Protein AF-A0A0B2Q1A1-F1 (afdb_monomer_lite)

Organism: Glycine soja (NCBI:txid3848)

Radius of gyration: 17.93 Å; chains: 1; bounding box: 38×26×58 Å

pLDDT: mean 78.03, std 16.71, range [41.0, 92.38]

Sequence (81 aa):
MDIDGIAGINDENSDKTKGKCKLYVGSQSLGYRRDHMEVMSPLKNGVVVDYNIVYNIWDHALRECLLVNPKERPMLLLIII

Structure (mmCIF, N/CA/C/O backbone):
data_AF-A0A0B2Q1A1-F1
#
_entry.id   AF-A0A0B2Q1A1-F1
#
loop_
_atom_site.group_PDB
_atom_site.id
_atom_site.type_symbol
_atom_site.label_atom_id
_atom_site.label_alt_id
_atom_site.label_comp_id
_atom_site.label_asym_id
_atom_site.label_entity_id
_atom_site.label_seq_id
_atom_site.pdbx_PDB_ins_code
_atom_site.Cartn_x
_atom_site.Cartn_y
_atom_site.Cartn_z
_atom_site.occupancy
_atom_site.B_iso_or_equiv
_atom_site.auth_seq_id
_atom_site.auth_comp_id
_atom_site.auth_asym_id
_atom_site.auth_atom_id
_atom_site.pdbx_PDB_model_num
ATOM 1 N N . MET A 1 1 ? 26.672 -4.182 -40.548 1.00 52.31 1 MET A N 1
ATOM 2 C CA . MET A 1 1 ? 26.089 -4.582 -39.257 1.00 52.31 1 MET A CA 1
ATOM 3 C C . MET A 1 1 ? 26.786 -3.730 -38.237 1.00 52.31 1 MET A C 1
ATOM 5 O O . MET A 1 1 ? 27.899 -4.080 -37.910 1.00 52.31 1 MET A O 1
ATOM 9 N N . ASP A 1 2 ? 26.155 -2.633 -37.837 1.00 42.53 2 ASP A N 1
ATOM 10 C CA . ASP A 1 2 ? 26.459 -1.883 -36.619 1.00 42.53 2 ASP A CA 1
ATOM 11 C C . ASP A 1 2 ? 25.111 -1.262 -36.223 1.00 42.53 2 ASP A C 1
ATOM 13 O O . ASP A 1 2 ? 24.593 -0.387 -36.919 1.00 42.53 2 ASP A O 1
ATOM 17 N N . ILE A 1 3 ? 24.454 -1.843 -35.218 1.00 54.19 3 ILE A N 1
ATOM 18 C CA . ILE A 1 3 ? 23.193 -1.357 -34.647 1.00 54.19 3 ILE A CA 1
ATOM 19 C C . ILE A 1 3 ? 23.465 -1.185 -33.160 1.00 54.19 3 ILE A C 1
ATOM 21 O O . ILE A 1 3 ? 23.234 -2.106 -32.385 1.00 54.19 3 ILE A O 1
ATOM 25 N N . ASP A 1 4 ? 23.909 0.005 -32.771 1.00 48.44 4 ASP A N 1
ATOM 26 C CA . ASP A 1 4 ? 23.956 0.403 -31.366 1.00 48.44 4 ASP A CA 1
ATOM 27 C C . ASP A 1 4 ? 22.826 1.401 -31.125 1.00 48.44 4 ASP A C 1
ATOM 29 O O . ASP A 1 4 ? 22.997 2.613 -30.999 1.00 48.44 4 ASP A O 1
ATOM 33 N N . GLY A 1 5 ? 21.613 0.850 -31.130 1.00 53.00 5 GLY A N 1
ATOM 34 C CA . GLY A 1 5 ? 20.429 1.509 -30.613 1.00 53.00 5 GLY A CA 1
ATOM 35 C C . GLY A 1 5 ? 20.401 1.393 -29.095 1.00 53.00 5 GLY A C 1
ATOM 36 O O . GLY A 1 5 ? 19.902 0.407 -28.564 1.00 53.00 5 GLY A O 1
ATOM 37 N N . ILE A 1 6 ? 20.872 2.422 -28.396 1.00 55.69 6 ILE A N 1
ATOM 38 C CA . ILE A 1 6 ? 20.411 2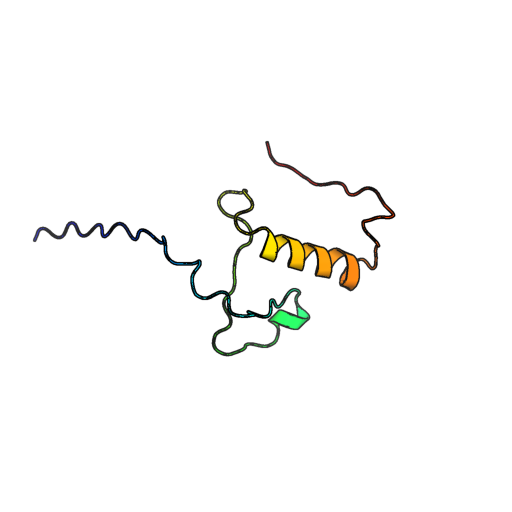.727 -27.039 1.00 55.69 6 ILE A CA 1
ATOM 39 C C . ILE A 1 6 ? 19.636 4.035 -27.135 1.00 55.69 6 ILE A C 1
ATOM 41 O O . ILE A 1 6 ? 20.150 5.139 -26.971 1.00 55.69 6 ILE A O 1
ATOM 45 N N . ALA A 1 7 ? 18.354 3.891 -27.470 1.00 45.84 7 ALA A N 1
ATOM 46 C CA . ALA A 1 7 ? 17.372 4.893 -27.114 1.00 45.84 7 ALA A CA 1
ATOM 47 C C . ALA A 1 7 ? 17.315 4.898 -25.583 1.00 45.84 7 ALA A C 1
ATOM 49 O O . ALA A 1 7 ? 16.767 3.982 -24.971 1.00 45.84 7 ALA A O 1
ATOM 50 N N . GLY A 1 8 ? 17.943 5.897 -24.964 1.00 41.00 8 GLY A N 1
ATOM 51 C CA . GLY A 1 8 ? 17.648 6.261 -23.589 1.00 41.00 8 GLY A CA 1
ATOM 52 C C . GLY A 1 8 ? 16.172 6.621 -23.529 1.00 41.00 8 GLY A C 1
ATOM 53 O O . GLY A 1 8 ? 15.770 7.702 -23.957 1.00 41.00 8 GLY A O 1
ATOM 54 N N . ILE A 1 9 ? 15.356 5.673 -23.077 1.00 53.53 9 ILE A N 1
ATOM 55 C CA . ILE A 1 9 ? 13.956 5.905 -22.750 1.00 53.53 9 ILE A CA 1
ATOM 56 C C . ILE A 1 9 ? 13.989 6.741 -21.472 1.00 53.53 9 ILE A C 1
ATOM 58 O O . ILE A 1 9 ? 13.984 6.218 -20.359 1.00 53.53 9 ILE A O 1
ATOM 62 N N . ASN A 1 10 ? 14.121 8.055 -21.640 1.00 51.44 10 ASN A N 1
ATOM 63 C CA . ASN A 1 10 ? 13.813 9.012 -20.595 1.00 51.44 10 ASN A CA 1
ATOM 64 C C . ASN A 1 10 ? 12.301 8.925 -20.393 1.00 51.44 10 ASN A C 1
ATOM 66 O O . ASN A 1 10 ? 11.522 9.565 -21.098 1.00 51.44 10 ASN A O 1
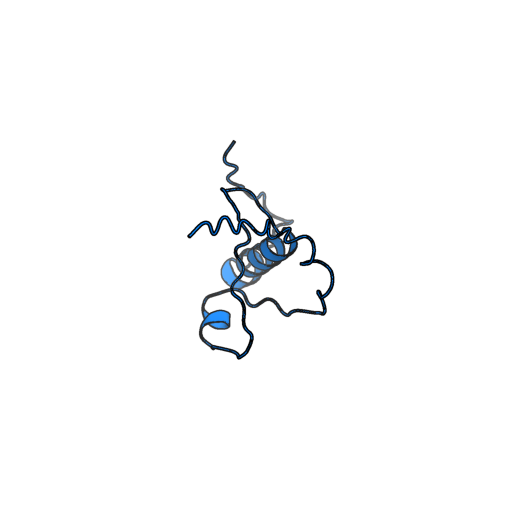ATOM 70 N N . ASP A 1 11 ? 11.898 8.069 -19.457 1.00 46.44 11 ASP A N 1
ATOM 71 C CA . ASP A 1 11 ? 10.525 7.887 -18.983 1.00 46.44 11 ASP A CA 1
ATOM 72 C C . ASP A 1 11 ? 10.108 9.097 -18.115 1.00 46.44 11 ASP A C 1
ATOM 74 O O . ASP A 1 11 ? 9.652 8.994 -16.979 1.00 46.44 11 ASP A O 1
ATOM 78 N N . GLU A 1 12 ? 10.328 10.298 -18.652 1.00 45.81 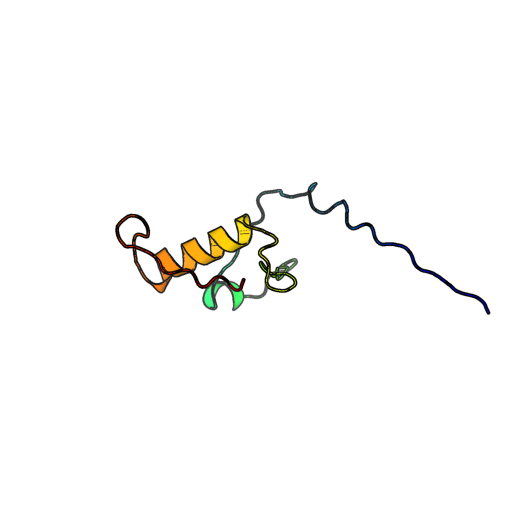12 GLU A N 1
ATOM 79 C CA . GLU A 1 12 ? 10.022 11.598 -18.052 1.00 45.81 12 GLU A 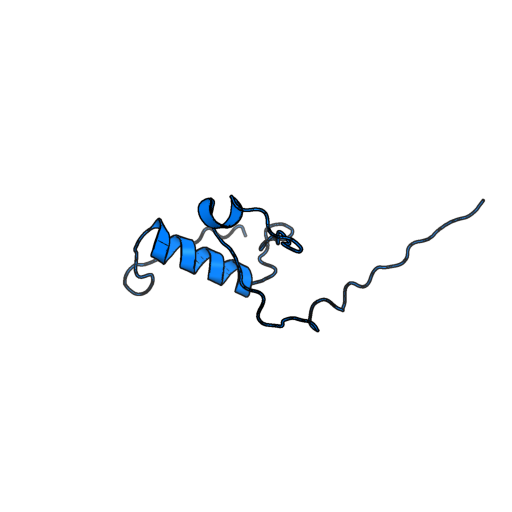CA 1
ATOM 80 C C . GLU A 1 12 ? 8.609 12.057 -18.444 1.00 45.81 12 GLU A C 1
ATOM 82 O O . GLU A 1 12 ? 8.340 13.244 -18.634 1.00 45.81 12 GLU A O 1
ATOM 87 N N . ASN A 1 13 ? 7.682 11.111 -18.621 1.00 45.16 13 ASN A N 1
ATOM 88 C CA . ASN A 1 13 ? 6.310 11.426 -19.009 1.00 45.16 13 ASN A CA 1
ATOM 89 C C . ASN A 1 13 ? 5.267 10.482 -18.395 1.00 45.16 13 ASN A C 1
ATOM 91 O O . ASN A 1 13 ? 4.317 10.088 -19.064 1.00 45.16 13 ASN A O 1
ATOM 95 N N . SER A 1 14 ? 5.405 10.130 -17.116 1.00 48.84 14 SER A N 1
ATOM 96 C CA . SER A 1 14 ? 4.340 9.412 -16.392 1.00 48.84 14 SER A CA 1
ATOM 97 C C . SER A 1 14 ? 3.369 10.338 -15.645 1.00 48.84 14 SER A C 1
ATOM 99 O O . SER A 1 14 ? 2.340 9.881 -15.149 1.00 48.84 14 SER A O 1
ATOM 101 N N . ASP A 1 15 ? 3.632 11.651 -15.604 1.00 50.66 15 ASP A N 1
ATOM 102 C CA . ASP A 1 15 ? 2.898 12.574 -14.722 1.00 50.66 15 ASP A CA 1
ATOM 103 C C . ASP A 1 15 ? 1.790 13.396 -15.411 1.00 50.66 15 ASP A C 1
ATOM 105 O O . ASP A 1 15 ? 1.253 14.341 -14.838 1.00 50.66 15 ASP A O 1
ATOM 109 N N . LYS A 1 16 ? 1.410 13.059 -16.654 1.00 48.09 16 LYS A N 1
ATOM 110 C CA . LYS A 1 16 ? 0.442 13.859 -17.441 1.00 48.09 16 LYS A CA 1
ATOM 111 C C . LYS A 1 16 ? -0.890 13.181 -17.761 1.00 48.09 16 LYS A C 1
ATOM 113 O O . LYS A 1 16 ? -1.669 13.712 -18.547 1.00 48.09 16 LYS A O 1
ATOM 118 N N . THR A 1 17 ? -1.213 12.079 -17.087 1.00 45.84 17 THR A N 1
ATOM 119 C CA . THR A 1 17 ? -2.514 11.399 -17.247 1.00 45.84 17 THR A CA 1
ATOM 120 C C . THR A 1 17 ? -3.043 10.779 -15.955 1.00 45.84 17 THR A C 1
ATOM 122 O O . THR A 1 17 ? -3.786 9.803 -15.991 1.00 45.84 17 THR A O 1
ATOM 125 N N . LYS A 1 18 ? -2.760 11.362 -14.783 1.00 56.91 18 LYS A N 1
ATOM 126 C CA . LYS A 1 18 ? -3.503 11.023 -13.554 1.00 56.91 18 LYS A CA 1
ATOM 127 C C . LYS A 1 18 ? -4.891 11.687 -13.567 1.00 56.91 18 LYS A C 1
ATOM 129 O O . LYS A 1 18 ? -5.246 12.478 -12.698 1.00 56.91 18 LYS A O 1
ATOM 134 N N . GLY A 1 19 ? -5.714 11.321 -14.557 1.00 55.56 19 GLY A N 1
ATOM 135 C CA . GLY A 1 19 ? -7.160 11.255 -14.342 1.00 55.56 19 GLY A CA 1
ATOM 136 C C . GLY A 1 19 ? -7.433 10.360 -13.128 1.00 55.56 19 GLY A C 1
ATOM 137 O O . GLY A 1 19 ? -6.539 9.645 -12.683 1.00 55.56 19 GLY A O 1
ATOM 138 N N . LYS A 1 20 ? -8.632 10.413 -12.541 1.00 62.91 20 LYS A N 1
ATOM 139 C CA . LYS A 1 20 ? -8.997 9.629 -11.344 1.00 62.91 20 LYS A CA 1
ATOM 140 C C . LYS A 1 20 ? -8.905 8.111 -11.610 1.00 62.91 20 LYS A C 1
ATOM 142 O O . LYS A 1 20 ? -9.923 7.453 -11.797 1.00 62.91 20 LYS A O 1
ATOM 147 N N . CYS A 1 21 ? -7.700 7.549 -11.639 1.00 71.56 21 CYS A N 1
ATOM 148 C CA . CYS A 1 21 ? -7.462 6.121 -11.729 1.00 71.56 21 CYS A CA 1
ATOM 149 C C . CYS A 1 21 ? -7.862 5.516 -10.388 1.00 71.56 21 CYS A C 1
ATOM 151 O O . CYS A 1 21 ? -7.279 5.826 -9.348 1.00 71.56 21 CYS A O 1
ATOM 153 N N . LYS A 1 22 ? -8.910 4.691 -10.410 1.00 84.31 22 LYS A N 1
ATOM 154 C CA . LYS A 1 22 ? -9.366 3.971 -9.227 1.00 84.31 22 LYS A CA 1
ATOM 155 C C . LYS A 1 22 ? -8.370 2.857 -8.925 1.00 84.31 22 LYS A C 1
ATOM 157 O O . LYS A 1 22 ? -8.165 1.975 -9.754 1.00 84.31 22 LYS A O 1
ATOM 162 N N . LEU A 1 23 ? -7.765 2.908 -7.744 1.00 87.25 23 LEU A N 1
ATOM 163 C CA . LEU A 1 23 ? -6.865 1.864 -7.272 1.00 87.25 23 LEU A CA 1
ATOM 164 C C . LEU A 1 23 ? -7.681 0.710 -6.685 1.00 87.25 23 LEU A C 1
ATOM 166 O O . LEU A 1 23 ? -8.659 0.920 -5.966 1.00 87.25 23 LEU A O 1
ATOM 170 N N . TYR A 1 24 ? -7.279 -0.510 -7.025 1.00 89.44 24 TYR A N 1
ATOM 171 C CA . TYR A 1 24 ? -7.896 -1.746 -6.559 1.00 89.44 24 TYR A CA 1
ATOM 172 C C . TYR A 1 24 ? -6.863 -2.516 -5.743 1.00 89.44 24 TYR A C 1
ATOM 174 O O . TYR A 1 24 ? -5.833 -2.922 -6.275 1.00 89.44 24 TYR A O 1
ATOM 182 N N . VAL A 1 25 ? -7.135 -2.702 -4.452 1.00 90.25 25 VAL A N 1
ATOM 183 C CA . VAL A 1 25 ? -6.220 -3.353 -3.505 1.00 90.25 25 VAL A CA 1
ATOM 184 C C . VAL A 1 25 ? -6.895 -4.592 -2.912 1.00 90.25 25 VAL A C 1
ATOM 186 O O . VAL A 1 25 ? -8.116 -4.621 -2.748 1.00 90.25 25 VAL A O 1
ATOM 189 N N . GLY A 1 26 ? -6.103 -5.628 -2.634 1.00 85.75 26 GLY A N 1
ATOM 190 C CA . GLY A 1 26 ? -6.558 -6.856 -1.985 1.00 85.75 26 GLY A CA 1
ATOM 191 C C . GLY A 1 26 ? -6.993 -7.956 -2.953 1.00 85.75 26 GLY A C 1
ATOM 192 O O . GLY A 1 26 ? -7.335 -7.720 -4.114 1.00 85.75 26 GLY A O 1
ATOM 193 N N . SER A 1 27 ? -6.994 -9.193 -2.454 1.00 83.38 27 SER A N 1
ATOM 194 C CA . SER A 1 27 ? -7.236 -10.397 -3.260 1.00 83.38 27 SER A CA 1
ATOM 195 C C . SER A 1 27 ? -8.615 -10.405 -3.924 1.00 83.38 27 SER A C 1
ATOM 197 O O . SER A 1 27 ? -8.751 -10.856 -5.058 1.00 83.38 27 SER A O 1
ATOM 199 N N . GLN A 1 28 ? -9.636 -9.862 -3.251 1.00 81.06 28 GLN A N 1
ATOM 200 C CA . GLN A 1 28 ? -10.997 -9.793 -3.794 1.00 81.06 28 GLN A CA 1
ATOM 201 C C . GLN A 1 28 ? -11.089 -8.822 -4.980 1.00 81.06 28 GLN A C 1
ATOM 203 O O . GLN A 1 28 ? -11.697 -9.135 -6.001 1.00 81.06 28 GLN A O 1
ATOM 208 N N . SER A 1 29 ? -10.431 -7.665 -4.882 1.00 81.12 29 SER A N 1
ATOM 209 C CA . SER A 1 29 ? -10.451 -6.625 -5.916 1.00 81.12 29 SER A CA 1
ATOM 210 C C . SER A 1 29 ? -9.690 -7.031 -7.181 1.00 81.12 29 SER A C 1
ATOM 212 O O . SER A 1 29 ? -10.083 -6.634 -8.285 1.00 81.12 29 SER A O 1
ATOM 214 N N . LEU A 1 30 ? -8.625 -7.825 -7.006 1.00 84.88 30 LEU A N 1
ATOM 215 C CA . LEU A 1 30 ? -7.763 -8.348 -8.070 1.00 84.88 30 LEU A CA 1
ATOM 216 C C . LEU A 1 30 ? -8.286 -9.641 -8.713 1.00 84.88 30 LEU A C 1
ATOM 218 O O . LEU A 1 30 ? -7.890 -9.958 -9.832 1.00 84.88 30 LEU A O 1
ATOM 222 N N . GLY A 1 31 ? -9.196 -10.366 -8.053 1.00 84.75 31 GLY A N 1
ATOM 223 C CA . GLY A 1 31 ? -9.776 -11.611 -8.574 1.00 84.75 31 GLY A CA 1
ATOM 224 C C . GLY A 1 31 ? -10.642 -11.436 -9.828 1.00 84.75 31 GLY A C 1
ATOM 225 O O . GLY A 1 31 ? -10.955 -12.414 -10.502 1.00 84.75 31 GLY A O 1
ATOM 226 N N . TYR A 1 32 ? -11.006 -10.197 -10.170 1.00 84.00 32 TYR A N 1
ATOM 227 C CA . TYR A 1 32 ? -11.737 -9.863 -11.387 1.00 84.00 32 TYR A CA 1
ATOM 228 C C . TYR A 1 32 ? -10.831 -9.117 -12.370 1.00 84.00 32 TYR A C 1
ATOM 230 O O . TYR A 1 32 ? -10.429 -7.976 -12.119 1.00 84.00 32 TYR A O 1
ATOM 238 N N . ARG A 1 33 ? -10.530 -9.750 -13.511 1.00 84.12 33 ARG A N 1
ATOM 239 C CA . ARG A 1 33 ? -9.742 -9.129 -14.580 1.00 84.12 33 ARG A CA 1
ATOM 240 C C . ARG A 1 33 ? -10.579 -8.049 -15.267 1.00 84.12 33 ARG A C 1
ATOM 242 O O . ARG A 1 33 ? -11.708 -8.306 -15.674 1.00 84.12 33 ARG A O 1
ATOM 249 N N . ARG A 1 34 ? -10.019 -6.847 -15.392 1.00 87.31 34 ARG A N 1
ATOM 250 C CA . ARG A 1 34 ? -10.629 -5.714 -16.100 1.00 87.31 34 ARG A CA 1
ATOM 251 C C . ARG A 1 34 ? -9.742 -5.340 -17.273 1.00 87.31 34 ARG A C 1
ATOM 253 O O . ARG A 1 34 ? -8.517 -5.413 -17.156 1.00 87.31 34 ARG A O 1
ATOM 260 N N . ASP A 1 35 ? -10.355 -4.933 -18.373 1.00 89.00 35 ASP A N 1
ATOM 261 C CA . ASP A 1 35 ? -9.606 -4.386 -19.497 1.00 89.00 35 ASP A CA 1
ATOM 262 C C . ASP A 1 35 ? -8.881 -3.113 -19.046 1.00 89.00 35 ASP A C 1
ATOM 264 O O . ASP A 1 35 ? -9.412 -2.334 -18.251 1.00 89.00 35 ASP A O 1
ATOM 268 N N . HIS A 1 36 ? -7.646 -2.935 -19.517 1.00 86.75 36 HIS A N 1
ATOM 269 C CA . HIS A 1 36 ? -6.774 -1.811 -19.150 1.00 86.75 36 HIS A CA 1
ATOM 270 C C . HIS A 1 36 ? -6.395 -1.731 -17.657 1.00 86.75 36 HIS A C 1
ATOM 272 O O . HIS A 1 36 ? -6.026 -0.666 -17.169 1.00 86.75 36 HIS A O 1
ATOM 278 N N . MET A 1 37 ? -6.466 -2.844 -16.918 1.00 87.94 37 MET A N 1
ATOM 279 C CA . MET A 1 37 ? -5.961 -2.901 -15.545 1.00 87.94 37 MET A CA 1
ATOM 280 C C . MET A 1 37 ? -4.446 -3.110 -15.533 1.00 87.94 37 MET A C 1
ATOM 282 O O . MET A 1 37 ? -3.956 -4.159 -15.948 1.00 87.94 37 MET A O 1
ATOM 286 N N . GLU A 1 38 ? -3.720 -2.126 -15.014 1.00 87.44 38 GLU A N 1
ATOM 287 C CA . GLU A 1 38 ? -2.278 -2.204 -14.797 1.00 87.44 38 GLU A CA 1
ATOM 288 C C . GLU A 1 38 ? -1.963 -2.605 -13.349 1.00 87.44 38 GLU A C 1
ATOM 290 O O . GLU A 1 38 ? -2.648 -2.192 -12.408 1.00 87.44 38 GLU A O 1
ATOM 295 N N . VAL A 1 39 ? -0.919 -3.418 -13.167 1.00 87.19 39 VAL A N 1
ATOM 296 C CA . VAL A 1 39 ? -0.394 -3.773 -11.844 1.00 87.19 39 VAL A CA 1
ATOM 297 C C . VAL A 1 39 ? 0.852 -2.943 -11.583 1.00 87.19 39 VAL A C 1
ATOM 299 O O . VAL A 1 39 ? 1.867 -3.104 -12.254 1.00 87.19 39 VAL A O 1
ATOM 302 N N . MET A 1 40 ? 0.771 -2.086 -10.572 1.00 86.38 40 MET A N 1
ATOM 303 C CA . MET A 1 40 ? 1.845 -1.172 -10.201 1.00 86.38 40 MET A CA 1
ATOM 304 C C . MET A 1 40 ? 2.562 -1.657 -8.944 1.00 86.38 40 MET A C 1
ATOM 306 O O . MET A 1 40 ? 1.920 -1.994 -7.948 1.00 86.38 40 MET A O 1
ATOM 310 N N . SER A 1 41 ? 3.897 -1.646 -8.965 1.00 87.44 41 SER A N 1
ATOM 311 C CA . SER A 1 41 ? 4.693 -1.865 -7.755 1.00 87.44 41 SER A CA 1
ATOM 312 C C . SER A 1 41 ? 4.864 -0.545 -6.992 1.00 87.44 41 SER A C 1
ATOM 314 O O . SER A 1 41 ? 5.380 0.413 -7.569 1.00 87.44 41 SER A O 1
ATOM 316 N N . PRO A 1 42 ? 4.508 -0.474 -5.694 1.00 90.56 42 PRO A N 1
ATOM 317 C CA . PRO A 1 42 ? 4.789 0.705 -4.870 1.00 90.56 42 PRO A CA 1
ATOM 318 C C . PRO A 1 42 ? 6.284 0.865 -4.543 1.00 90.56 42 PRO A C 1
ATOM 320 O O . PRO A 1 42 ? 6.702 1.925 -4.070 1.00 90.56 42 PRO A O 1
ATOM 323 N N . LEU A 1 43 ? 7.081 -0.189 -4.762 1.00 91.25 43 LEU A N 1
ATOM 324 C CA . LEU A 1 43 ? 8.497 -0.266 -4.419 1.00 91.25 43 LEU A CA 1
ATOM 325 C C . LEU A 1 43 ? 9.361 -0.470 -5.667 1.00 91.25 43 LEU A C 1
ATOM 327 O O . LEU A 1 43 ? 9.036 -1.281 -6.538 1.00 91.25 43 LEU A O 1
ATOM 331 N N . LYS A 1 44 ? 10.516 0.192 -5.699 1.00 92.25 44 LYS A N 1
ATOM 332 C CA . LYS A 1 44 ? 11.594 -0.054 -6.663 1.00 92.25 44 LYS A CA 1
ATOM 333 C C . LYS A 1 44 ? 12.913 -0.077 -5.902 1.00 92.25 44 LYS A C 1
ATOM 335 O O . LYS A 1 44 ? 13.194 0.835 -5.133 1.00 92.25 44 LYS A O 1
ATOM 340 N N . ASN A 1 45 ? 13.694 -1.146 -6.066 1.00 89.94 45 ASN A N 1
ATOM 341 C CA . ASN A 1 45 ? 14.963 -1.341 -5.348 1.00 89.94 45 ASN A CA 1
ATOM 342 C C . ASN A 1 45 ? 14.833 -1.212 -3.813 1.00 89.94 45 ASN A C 1
ATOM 344 O O . ASN A 1 45 ? 15.716 -0.675 -3.157 1.00 89.94 45 ASN A O 1
ATOM 348 N N . GLY A 1 46 ? 13.717 -1.679 -3.240 1.00 87.25 46 GLY A N 1
ATOM 349 C CA . GLY A 1 46 ? 13.458 -1.601 -1.795 1.00 87.25 46 GLY A CA 1
ATOM 350 C C . GLY A 1 46 ? 13.012 -0.224 -1.288 1.00 87.25 46 GLY A C 1
ATOM 351 O O . GLY A 1 46 ? 12.696 -0.093 -0.111 1.00 87.25 46 GLY A O 1
ATOM 352 N N . VAL A 1 47 ? 12.924 0.780 -2.164 1.00 88.69 47 VAL A N 1
ATOM 353 C CA . VAL A 1 47 ? 12.515 2.147 -1.825 1.00 88.69 47 VAL A CA 1
ATOM 354 C C . VAL A 1 47 ? 11.107 2.420 -2.347 1.00 88.69 47 VAL A C 1
ATOM 356 O O . VAL A 1 47 ? 10.727 1.959 -3.425 1.00 88.69 47 VAL A O 1
ATOM 359 N N . VAL A 1 48 ? 10.323 3.181 -1.581 1.00 90.75 48 VAL A N 1
ATOM 360 C CA . VAL A 1 48 ? 8.998 3.655 -2.001 1.00 90.75 48 VAL A CA 1
ATOM 361 C C . VAL A 1 48 ? 9.143 4.642 -3.153 1.00 90.75 48 VAL A C 1
ATOM 363 O O . VAL A 1 48 ? 9.804 5.668 -3.011 1.00 90.75 48 VAL A O 1
ATOM 366 N N . VAL A 1 49 ? 8.493 4.342 -4.279 1.00 91.81 49 VAL A N 1
ATOM 367 C CA . VAL A 1 49 ? 8.493 5.205 -5.474 1.00 91.81 49 VAL A CA 1
ATOM 368 C C . VAL A 1 49 ? 7.174 5.933 -5.706 1.00 91.81 49 VAL A C 1
ATOM 370 O O . VAL A 1 49 ? 7.176 6.988 -6.330 1.00 91.81 49 VAL A O 1
ATOM 373 N N . ASP A 1 50 ? 6.059 5.420 -5.178 1.00 90.44 50 ASP A N 1
ATOM 374 C CA . ASP A 1 50 ? 4.756 6.089 -5.242 1.00 90.44 50 ASP A CA 1
ATOM 375 C C . ASP A 1 50 ? 4.037 5.992 -3.887 1.00 90.44 50 ASP A C 1
ATOM 377 O O . ASP A 1 50 ? 3.465 4.962 -3.512 1.00 90.44 50 ASP A O 1
ATOM 381 N N . TYR A 1 51 ? 4.056 7.102 -3.147 1.00 90.12 51 TYR A N 1
ATOM 382 C CA . TYR A 1 51 ? 3.402 7.210 -1.842 1.00 90.12 51 TYR A CA 1
ATOM 383 C C . TYR A 1 51 ? 1.873 7.154 -1.922 1.00 90.12 51 TYR A C 1
ATOM 385 O O . TYR A 1 51 ? 1.237 6.744 -0.953 1.00 90.12 51 TYR A O 1
ATOM 393 N N . ASN A 1 52 ? 1.265 7.535 -3.048 1.00 90.19 52 ASN A N 1
ATOM 394 C CA . ASN A 1 52 ? -0.184 7.458 -3.209 1.00 90.19 52 ASN A CA 1
ATOM 395 C C . ASN A 1 52 ? -0.639 5.993 -3.293 1.00 90.19 52 ASN A C 1
ATOM 397 O O . ASN A 1 52 ? -1.631 5.617 -2.667 1.00 90.19 52 ASN A O 1
ATOM 401 N N . ILE A 1 53 ? 0.117 5.141 -3.992 1.00 91.00 53 ILE A N 1
ATOM 402 C CA . ILE A 1 53 ? -0.140 3.693 -4.017 1.00 91.00 53 ILE A CA 1
ATOM 403 C C . ILE A 1 53 ? 0.054 3.093 -2.618 1.00 91.00 53 ILE A C 1
ATOM 405 O O . ILE A 1 53 ? -0.830 2.385 -2.135 1.00 91.00 53 ILE A O 1
ATOM 409 N N . VAL A 1 54 ? 1.163 3.415 -1.939 1.00 91.56 54 VAL A N 1
ATOM 410 C CA . VAL A 1 54 ? 1.431 2.939 -0.567 1.00 91.56 54 VAL A CA 1
ATOM 411 C C . VAL A 1 54 ? 0.311 3.335 0.394 1.00 91.56 54 VAL A C 1
ATOM 413 O O . VAL A 1 54 ? -0.153 2.498 1.164 1.00 91.56 54 VAL A O 1
ATOM 416 N N . TYR A 1 55 ? -0.172 4.576 0.314 1.00 90.38 55 TYR A N 1
ATOM 417 C CA . TYR A 1 55 ? -1.269 5.051 1.151 1.00 90.38 55 TYR A CA 1
ATOM 418 C C . TYR A 1 55 ? -2.551 4.237 0.943 1.00 90.38 55 TYR A C 1
ATOM 420 O O . TYR A 1 55 ? -3.178 3.838 1.918 1.00 90.38 55 TYR A O 1
ATOM 428 N N . ASN A 1 56 ? -2.911 3.928 -0.307 1.00 91.25 56 ASN A N 1
ATOM 429 C CA . ASN A 1 56 ? -4.088 3.104 -0.601 1.00 91.25 56 ASN A CA 1
ATOM 430 C C . ASN A 1 56 ? -3.927 1.661 -0.095 1.00 91.25 56 ASN A C 1
ATOM 432 O O . ASN A 1 56 ? -4.895 1.061 0.370 1.00 91.25 56 ASN A O 1
ATOM 436 N N . ILE A 1 57 ? -2.708 1.112 -0.139 1.00 92.00 57 ILE A N 1
ATOM 437 C CA . ILE A 1 57 ? -2.409 -0.202 0.446 1.00 92.00 57 ILE A CA 1
ATOM 438 C C . ILE A 1 57 ? -2.584 -0.169 1.964 1.00 92.00 57 ILE A C 1
ATOM 440 O O . ILE A 1 57 ? -3.235 -1.052 2.522 1.00 92.00 57 ILE A O 1
ATOM 444 N N . TRP A 1 58 ? -2.026 0.841 2.634 1.00 91.38 58 TRP A N 1
ATOM 445 C CA . TRP A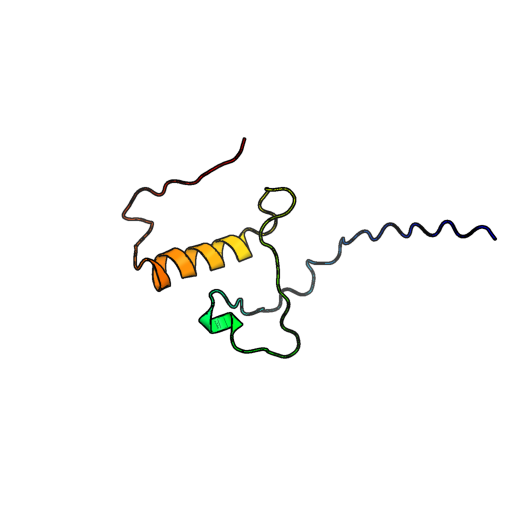 1 58 ? -2.157 0.996 4.081 1.00 91.38 58 TRP A CA 1
ATOM 446 C C . TRP A 1 58 ? -3.601 1.218 4.510 1.00 91.38 58 TRP A C 1
ATOM 448 O O . TRP A 1 58 ? -4.031 0.602 5.479 1.00 91.38 58 TRP A O 1
ATOM 458 N N . ASP A 1 59 ? -4.357 2.049 3.794 1.00 90.81 59 ASP A N 1
ATOM 459 C CA . ASP A 1 59 ? -5.757 2.316 4.115 1.00 90.81 59 ASP A CA 1
ATOM 460 C C . ASP A 1 59 ? -6.594 1.031 4.046 1.00 90.81 59 ASP A C 1
ATOM 462 O O . ASP A 1 59 ? -7.261 0.683 5.021 1.00 90.81 59 ASP A O 1
ATOM 466 N N . HIS A 1 60 ? -6.447 0.254 2.966 1.00 91.75 60 HIS A N 1
ATOM 467 C CA . HIS A 1 60 ? -7.094 -1.051 2.821 1.00 91.75 60 HIS A CA 1
ATOM 468 C C . HIS A 1 60 ? -6.659 -2.036 3.920 1.00 91.75 60 HIS A C 1
ATOM 470 O O . HIS A 1 60 ? -7.495 -2.625 4.604 1.00 91.75 60 HIS A O 1
ATOM 476 N N . ALA A 1 61 ? -5.352 -2.189 4.152 1.00 92.38 61 ALA A N 1
ATOM 477 C CA . ALA A 1 61 ? -4.843 -3.134 5.143 1.00 92.38 61 ALA A CA 1
ATOM 478 C C . ALA A 1 61 ? -5.291 -2.782 6.572 1.00 92.38 61 ALA A C 1
ATOM 480 O O . ALA A 1 61 ? -5.703 -3.656 7.332 1.00 92.38 61 ALA A O 1
ATOM 481 N N . LEU A 1 62 ? -5.231 -1.505 6.951 1.00 90.62 62 LEU A N 1
ATOM 482 C CA . LEU A 1 62 ? -5.538 -1.064 8.310 1.00 90.62 62 LEU A CA 1
ATOM 483 C C . LEU A 1 62 ? -7.042 -1.024 8.571 1.00 90.62 62 LEU A C 1
ATOM 485 O O . LEU A 1 62 ? -7.481 -1.463 9.633 1.00 90.62 62 LEU A O 1
ATOM 489 N N . ARG A 1 63 ? -7.835 -0.520 7.620 1.00 90.00 63 ARG A N 1
ATOM 490 C CA . ARG A 1 63 ? -9.276 -0.339 7.815 1.00 90.00 63 ARG A CA 1
ATOM 491 C C . ARG A 1 63 ? -10.083 -1.563 7.434 1.00 90.00 63 ARG A C 1
ATOM 493 O O . ARG A 1 63 ? -10.993 -1.903 8.174 1.00 90.00 63 ARG A O 1
ATOM 500 N N . GLU A 1 64 ? -9.783 -2.207 6.311 1.00 88.75 64 GLU A N 1
ATOM 501 C CA . GLU A 1 64 ? -10.610 -3.302 5.789 1.00 88.75 64 GLU A CA 1
ATOM 502 C C . GLU A 1 64 ? -10.111 -4.674 6.249 1.00 88.75 64 GLU A C 1
ATOM 504 O O . GLU A 1 64 ? -10.927 -5.550 6.523 1.00 88.75 64 GLU A O 1
ATOM 509 N 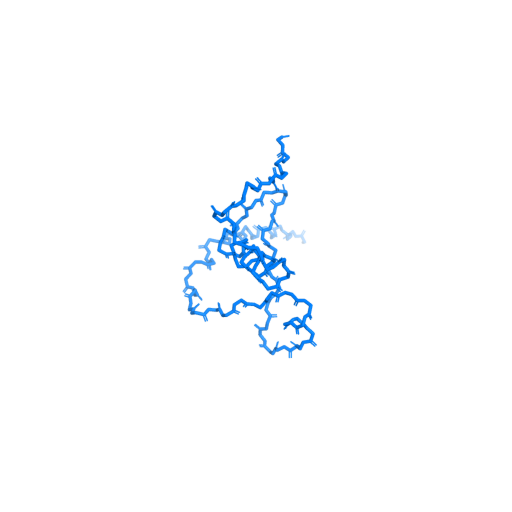N . CYS A 1 65 ? -8.792 -4.871 6.380 1.00 89.56 65 CYS A N 1
ATOM 510 C CA . CYS A 1 65 ? -8.250 -6.145 6.866 1.00 89.56 65 CYS A CA 1
ATOM 511 C C . CYS A 1 65 ? -8.106 -6.186 8.394 1.00 89.56 65 CYS A C 1
ATOM 513 O O . CYS A 1 65 ? -8.523 -7.156 9.021 1.00 89.56 65 CYS A O 1
ATOM 515 N N . LEU A 1 66 ? -7.503 -5.156 8.998 1.00 89.69 66 LEU A N 1
ATOM 516 C CA . LEU A 1 66 ? -7.190 -5.138 10.434 1.00 89.69 66 LEU A CA 1
ATOM 517 C C . LEU A 1 66 ? -8.269 -4.472 11.295 1.00 89.69 66 LEU A C 1
ATOM 519 O O . LEU A 1 66 ? -8.300 -4.720 12.499 1.00 89.69 66 LEU A O 1
ATOM 523 N N . LEU A 1 67 ? -9.147 -3.651 10.707 1.00 89.56 67 LEU A N 1
ATOM 524 C CA . LEU A 1 67 ? -10.188 -2.887 11.413 1.00 89.56 67 LEU A CA 1
ATOM 525 C C . LEU A 1 67 ? -9.623 -2.020 12.560 1.00 89.56 67 LEU A C 1
ATOM 527 O O . LEU A 1 67 ? -10.239 -1.874 13.617 1.00 89.56 67 LEU A O 1
ATOM 531 N N . VAL A 1 68 ? -8.434 -1.441 12.366 1.00 87.88 68 VAL A N 1
ATOM 532 C CA . VAL A 1 68 ? -7.741 -0.605 13.358 1.00 87.88 68 VAL A CA 1
ATOM 533 C C . VAL A 1 68 ? -7.745 0.857 12.923 1.00 87.88 68 VAL A C 1
ATOM 535 O O . VAL A 1 68 ? -7.469 1.179 11.769 1.00 87.88 68 VAL A O 1
ATOM 538 N N . ASN A 1 69 ? -7.988 1.767 13.874 1.00 84.69 69 ASN A N 1
ATOM 539 C CA . ASN A 1 69 ? -7.714 3.187 13.680 1.00 84.69 69 ASN A CA 1
ATOM 540 C C . ASN A 1 69 ? -6.217 3.467 13.930 1.00 84.69 69 ASN A C 1
ATOM 542 O O . ASN A 1 69 ? -5.776 3.406 15.083 1.00 84.69 69 ASN A O 1
ATOM 546 N N . PRO A 1 70 ? -5.427 3.825 12.901 1.00 82.69 70 PRO A N 1
ATOM 547 C CA . PRO A 1 70 ? -3.996 4.080 13.069 1.00 82.69 70 PRO A CA 1
ATOM 548 C C . PRO A 1 70 ? -3.683 5.307 13.935 1.00 82.69 70 PRO A C 1
ATOM 550 O O . PRO A 1 70 ? -2.541 5.487 14.341 1.00 82.69 70 PRO A O 1
ATOM 553 N N . LYS A 1 71 ? -4.669 6.166 14.233 1.00 86.12 71 LYS A N 1
ATOM 554 C CA . LYS A 1 71 ? -4.479 7.330 15.115 1.00 86.12 71 LYS A CA 1
ATOM 555 C C . LYS A 1 71 ? -4.534 6.989 16.603 1.00 86.12 71 LYS A C 1
ATOM 557 O O . LYS A 1 71 ? -4.073 7.778 17.418 1.00 86.12 71 LYS A O 1
ATOM 562 N N . GLU A 1 72 ? -5.109 5.846 16.959 1.00 88.94 72 GLU A N 1
ATOM 563 C CA . GLU A 1 72 ? -5.321 5.448 18.357 1.00 88.94 72 GLU A CA 1
ATOM 564 C C . GLU A 1 72 ? -4.248 4.481 18.863 1.00 88.94 72 GLU A C 1
ATOM 566 O O . GLU A 1 72 ? -4.181 4.205 20.060 1.00 88.94 72 GLU A O 1
ATOM 571 N N . ARG A 1 73 ? -3.415 3.937 17.965 1.00 84.00 73 ARG A N 1
ATOM 572 C CA . ARG A 1 73 ? -2.428 2.903 18.290 1.00 84.00 73 ARG A CA 1
ATOM 573 C C . ARG A 1 73 ? -1.091 3.186 17.606 1.00 84.00 73 ARG A C 1
ATOM 575 O O . ARG A 1 73 ? -1.090 3.499 16.416 1.00 84.00 73 ARG A O 1
ATOM 582 N N . PRO A 1 74 ? 0.046 3.046 18.311 1.00 88.25 74 PRO A N 1
ATOM 583 C CA . PRO A 1 74 ? 1.355 3.178 17.685 1.00 88.25 74 PRO A CA 1
ATOM 584 C C . PRO A 1 74 ? 1.556 2.080 16.631 1.00 88.25 74 PRO A C 1
ATOM 586 O O . PRO A 1 74 ? 1.228 0.916 16.865 1.00 88.25 74 PRO A O 1
ATOM 589 N N . MET A 1 75 ? 2.106 2.458 15.477 1.00 87.81 75 MET A N 1
ATOM 590 C CA . MET A 1 75 ? 2.434 1.540 14.385 1.00 87.81 75 MET A CA 1
ATOM 591 C C . MET A 1 75 ? 3.941 1.307 14.331 1.00 87.81 75 MET A C 1
ATOM 593 O O . MET A 1 75 ? 4.723 2.254 14.394 1.00 87.81 75 MET A O 1
ATOM 597 N N . LEU A 1 76 ? 4.340 0.045 14.181 1.00 89.50 76 LEU A N 1
ATOM 598 C CA . LEU A 1 76 ? 5.725 -0.324 13.915 1.00 89.50 76 LEU A CA 1
ATOM 599 C C . LEU A 1 76 ? 5.932 -0.407 12.401 1.00 89.50 76 LEU A C 1
ATOM 601 O O . LEU A 1 76 ? 5.236 -1.165 11.727 1.00 89.50 76 LEU A O 1
ATOM 605 N N . LEU A 1 77 ? 6.895 0.350 11.879 1.00 86.50 77 LEU A N 1
ATOM 606 C CA . LEU A 1 77 ? 7.293 0.295 10.476 1.00 86.50 77 LEU A CA 1
ATOM 607 C C . LEU A 1 77 ? 8.699 -0.298 10.374 1.00 86.50 77 LEU A C 1
ATOM 609 O O . LEU A 1 77 ? 9.628 0.202 11.007 1.00 86.50 77 LEU A O 1
ATOM 613 N N . LEU A 1 78 ? 8.855 -1.352 9.572 1.00 85.50 78 LEU A N 1
ATOM 614 C CA . LEU A 1 78 ? 10.170 -1.893 9.248 1.00 85.50 78 LEU A CA 1
ATOM 615 C C . LEU A 1 78 ? 10.807 -1.021 8.162 1.00 85.50 78 LEU A C 1
ATOM 617 O O . LEU A 1 78 ? 10.316 -0.977 7.036 1.00 85.50 78 LEU A O 1
ATOM 621 N N . ILE A 1 79 ? 11.893 -0.338 8.511 1.00 81.12 79 ILE A N 1
ATOM 622 C CA . ILE A 1 79 ? 12.726 0.421 7.577 1.00 81.12 79 ILE A CA 1
ATOM 623 C C . ILE A 1 79 ? 14.037 -0.347 7.426 1.00 81.12 79 ILE A C 1
ATOM 625 O O . ILE A 1 79 ? 14.686 -0.662 8.423 1.00 81.12 79 ILE A O 1
ATOM 629 N N . ILE A 1 80 ? 14.403 -0.668 6.185 1.00 73.88 80 ILE A N 1
ATOM 630 C CA . ILE A 1 80 ? 15.717 -1.227 5.858 1.00 73.88 80 ILE A CA 1
ATOM 631 C C . ILE A 1 80 ? 16.623 -0.028 5.561 1.00 73.88 80 ILE A C 1
ATOM 633 O O . ILE A 1 80 ? 16.330 0.733 4.638 1.00 73.88 80 ILE A O 1
ATOM 637 N N . ILE A 1 81 ? 17.638 0.174 6.404 1.00 64.38 81 ILE A N 1
ATOM 638 C CA . ILE A 1 81 ? 18.629 1.263 6.322 1.00 64.38 81 ILE A CA 1
ATOM 639 C C . ILE A 1 81 ? 19.858 0.776 5.558 1.00 64.38 81 ILE A C 1
ATOM 641 O O . ILE A 1 81 ? 20.235 -0.398 5.783 1.00 64.38 81 ILE A O 1
#

Foldseek 3Di:
DDDPDDPPPPVVPPPPPPDPDDDFDDPVSVVDDDPPDDDDDCDDPLDGDDVVNVVVHCCCCQCVVVVHDCVVDPDDDDDDD

Secondary structure (DSSP, 8-state):
-------------SSS--S------SHHHHSS--TT-----SEETTEES-HHHHHHHHHIIIIIIS---TTTS--------

InterPro domains:
  IPR004000 Actin family [PF00022] (15-77)
  IPR043129 ATPase, nucleotide binding domain [SSF53067] (13-78)